Protein AF-E1AN91-F1 (afdb_monomer_lite)

Secondary structure (DSSP, 8-state):
----------SSPPTTT---------------TT-TTSEEEEEETTEEEEEE-TTHHHHHHHHHHHHHHHHHGGGT---GGGS------S-HHHHHHHHHHHT--TT--

Organism: Pyrus communis (NCBI:txid23211)

pLDDT: mean 97.02, std 1.3, range [90.5, 98.44]

InterPro domains:
  IPR011141 Polyketide synthase, type III [PTHR11877] (1-109)
  IPR012328 Chalcone/stilbene synthase, C-terminal [PF02797] (23-109)
  IPR016039 Thiolase-like [G3DSA:3.40.47.10] (1-109)
  IPR016039 Thiolase-like [SSF53901] (20-109)

Structure (mmCIF, N/CA/C/O backbone):
data_AF-E1AN91-F1
#
_entry.id   AF-E1AN91-F1
#
loop_
_atom_site.group_PDB
_atom_site.id
_atom_site.type_symbol
_atom_site.label_atom_id
_atom_site.label_alt_id
_atom_site.label_comp_id
_atom_site.label_asym_id
_atom_site.label_entity_id
_atom_site.label_seq_id
_atom_site.pdbx_PDB_ins_code
_atom_site.Cartn_x
_atom_site.Cartn_y
_atom_site.Cartn_z
_atom_site.occupancy
_atom_site.B_iso_or_equiv
_atom_site.auth_seq_id
_atom_site.auth_comp_id
_atom_site.auth_asym_id
_atom_site.auth_atom_id
_atom_site.pdbx_PDB_model_num
ATOM 1 N N . GLY A 1 1 ? 11.156 -12.464 -0.942 1.00 90.50 1 GLY A N 1
ATOM 2 C CA . GLY A 1 1 ? 11.465 -13.297 0.231 1.00 90.50 1 GLY A CA 1
ATOM 3 C C . GLY A 1 1 ? 10.265 -14.159 0.516 1.00 90.50 1 GLY A C 1
ATOM 4 O O . GLY A 1 1 ? 9.184 -13.824 0.041 1.00 90.50 1 GLY A O 1
ATOM 5 N N . ASP A 1 2 ? 10.458 -15.229 1.271 1.00 97.69 2 ASP A N 1
ATOM 6 C CA . ASP A 1 2 ? 9.415 -16.229 1.486 1.00 97.69 2 ASP A CA 1
ATOM 7 C C . ASP A 1 2 ? 8.722 -15.967 2.826 1.00 97.69 2 ASP A C 1
ATOM 9 O O . ASP A 1 2 ? 9.372 -15.610 3.811 1.00 97.69 2 ASP A O 1
ATOM 13 N N . GLY A 1 3 ? 7.400 -16.117 2.867 1.00 97.06 3 GLY A N 1
ATOM 14 C CA . GLY A 1 3 ? 6.604 -15.876 4.065 1.00 97.06 3 GLY A CA 1
ATOM 15 C C . GLY A 1 3 ? 5.147 -16.282 3.876 1.00 97.06 3 GLY A C 1
ATOM 16 O O . GLY A 1 3 ? 4.660 -16.379 2.752 1.00 97.06 3 GLY A O 1
ATOM 17 N N . ALA A 1 4 ? 4.455 -16.517 4.988 1.00 98.25 4 ALA A N 1
ATOM 18 C CA . ALA A 1 4 ? 3.032 -16.832 5.018 1.00 98.25 4 ALA A CA 1
ATOM 19 C C . ALA A 1 4 ? 2.351 -16.047 6.145 1.00 98.25 4 ALA A C 1
ATOM 21 O O . ALA A 1 4 ? 2.945 -15.828 7.200 1.00 98.25 4 ALA A O 1
ATOM 22 N N . ALA A 1 5 ? 1.102 -15.644 5.920 1.00 97.88 5 ALA A N 1
ATOM 23 C CA . ALA A 1 5 ? 0.258 -14.974 6.901 1.00 97.88 5 ALA A CA 1
ATOM 24 C C . ALA A 1 5 ? -1.137 -15.613 6.899 1.00 97.88 5 ALA A C 1
ATOM 26 O O . 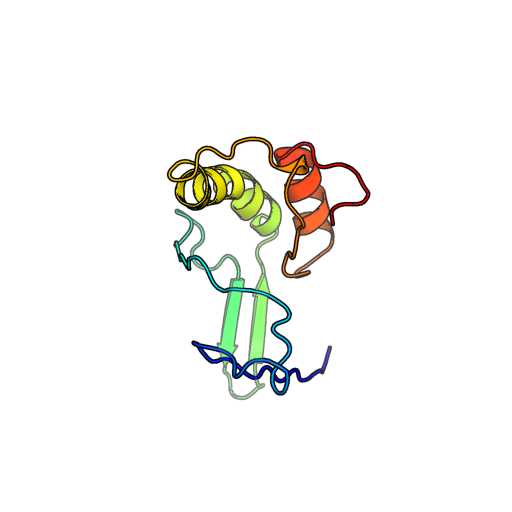ALA A 1 5 ? -1.598 -16.098 5.866 1.00 97.88 5 ALA A O 1
ATOM 27 N N . ALA A 1 6 ? -1.804 -15.605 8.052 1.00 98.44 6 ALA A N 1
ATOM 28 C CA . ALA A 1 6 ? -3.174 -16.079 8.214 1.00 98.44 6 ALA A CA 1
ATOM 29 C C . ALA A 1 6 ? -3.977 -15.051 9.016 1.00 98.44 6 ALA A C 1
ATOM 31 O O . ALA A 1 6 ? -3.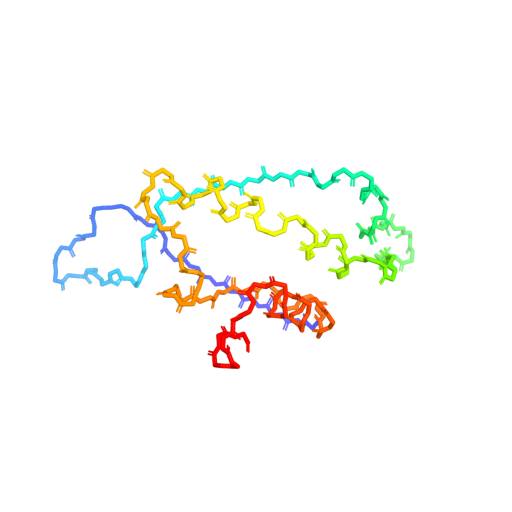454 -14.449 9.954 1.00 98.44 6 ALA A O 1
ATOM 32 N N . VAL A 1 7 ? -5.242 -14.857 8.644 1.00 98.19 7 VAL A N 1
ATOM 33 C CA . VAL A 1 7 ? -6.175 -13.939 9.309 1.00 98.19 7 VAL A CA 1
ATOM 34 C C . VAL A 1 7 ? -7.512 -14.655 9.483 1.00 98.19 7 VAL A C 1
ATOM 36 O O . VAL A 1 7 ? -7.941 -15.386 8.591 1.00 98.19 7 VAL A O 1
ATOM 39 N N . ILE A 1 8 ? -8.162 -14.444 10.627 1.00 98.19 8 ILE A N 1
ATOM 40 C CA . ILE A 1 8 ? -9.546 -14.859 10.873 1.00 98.19 8 ILE A CA 1
ATOM 41 C C . ILE A 1 8 ? -10.418 -13.621 10.688 1.00 98.19 8 ILE A C 1
ATOM 43 O O . ILE A 1 8 ? -10.180 -12.601 11.332 1.00 98.19 8 ILE A O 1
ATOM 47 N N . ILE A 1 9 ? -11.391 -13.706 9.784 1.00 98.19 9 ILE A N 1
ATOM 48 C CA . ILE A 1 9 ? -12.311 -12.613 9.466 1.00 98.19 9 ILE A CA 1
ATOM 49 C C . ILE A 1 9 ? -13.724 -13.098 9.772 1.00 98.19 9 ILE A C 1
ATOM 51 O O . ILE A 1 9 ? -14.123 -14.174 9.330 1.00 98.19 9 ILE A O 1
ATOM 55 N N . GLY A 1 10 ? -14.468 -12.289 10.515 1.00 97.75 10 GLY A N 1
ATOM 56 C CA . GLY A 1 10 ? -15.859 -12.527 10.868 1.00 97.75 10 GLY A CA 1
ATOM 57 C C . GLY A 1 10 ? -16.573 -11.204 11.124 1.00 97.75 10 GLY A C 1
ATOM 58 O O . GLY A 1 10 ? -15.937 -10.152 11.187 1.00 97.75 10 GLY A O 1
ATOM 59 N N . ALA A 1 11 ? -17.893 -11.272 11.251 1.00 98.06 11 ALA A N 1
ATOM 60 C CA . ALA A 1 11 ? -18.744 -10.174 11.693 1.00 98.06 11 ALA A CA 1
ATOM 61 C C . ALA A 1 11 ? -19.426 -10.574 13.008 1.00 98.06 11 ALA A C 1
ATOM 63 O O . ALA A 1 11 ? -19.465 -11.760 13.330 1.00 98.06 11 ALA A O 1
ATOM 64 N N . ASP A 1 12 ? -19.957 -9.590 13.736 1.00 97.81 12 ASP A N 1
ATOM 65 C CA . ASP A 1 12 ? -20.673 -9.782 15.005 1.00 97.81 12 ASP A CA 1
ATOM 66 C C . ASP A 1 12 ? -19.861 -10.567 16.054 1.00 97.81 12 ASP A C 1
ATOM 68 O O . ASP A 1 12 ? -20.278 -11.649 16.479 1.00 97.81 12 ASP A O 1
ATOM 72 N N . PRO A 1 13 ? -18.689 -10.040 16.475 1.00 97.38 13 PRO A N 1
ATOM 73 C CA . PRO A 1 13 ? -17.807 -10.755 17.382 1.00 97.38 13 PRO A CA 1
ATOM 74 C C . PRO A 1 13 ? -18.515 -11.048 18.705 1.00 97.38 13 PRO A C 1
ATOM 76 O O . PRO A 1 13 ? -19.145 -10.172 19.304 1.00 97.38 13 PRO A O 1
ATOM 79 N N . MET A 1 14 ? -18.384 -12.279 19.184 1.00 97.69 14 MET A N 1
ATOM 80 C CA . MET A 1 14 ? -19.009 -12.724 20.421 1.00 97.69 14 MET A CA 1
ATOM 81 C C . MET A 1 14 ? -18.384 -11.975 21.615 1.00 97.69 14 MET A C 1
ATOM 83 O O . MET A 1 14 ? -17.180 -12.132 21.861 1.00 97.69 14 MET A O 1
ATOM 87 N N . PRO A 1 15 ? -19.161 -11.171 22.372 1.00 95.25 15 PRO A N 1
ATOM 88 C CA . PRO A 1 15 ? -18.618 -10.376 23.469 1.00 95.25 15 PRO A CA 1
ATOM 89 C C . PRO A 1 15 ? -17.887 -11.249 24.490 1.00 95.25 15 PRO A C 1
ATOM 91 O O . PRO A 1 15 ? -18.318 -12.362 24.778 1.00 95.25 15 PRO A O 1
ATOM 94 N N . GLU A 1 16 ? -16.778 -10.739 25.028 1.00 95.00 16 GLU A N 1
ATOM 95 C CA . GLU A 1 16 ? -15.920 -11.410 26.024 1.00 95.00 16 GLU A CA 1
ATOM 96 C C . GLU A 1 16 ? -15.185 -12.681 25.542 1.00 95.00 16 GLU A C 1
ATOM 98 O O . GLU A 1 16 ? -14.253 -13.121 26.214 1.00 95.00 16 GLU A O 1
ATOM 103 N N . VAL A 1 17 ? -15.528 -13.234 24.372 1.00 97.75 17 VAL A N 1
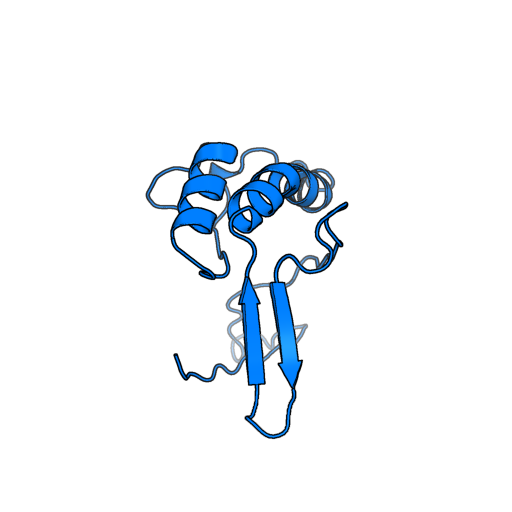ATOM 104 C CA . VAL A 1 17 ? -14.846 -14.391 23.762 1.00 97.75 17 VAL A CA 1
ATOM 105 C C . VAL A 1 17 ? -13.932 -13.949 22.624 1.00 97.75 17 VAL A C 1
ATOM 107 O O . VAL A 1 17 ? -12.749 -14.289 22.601 1.00 97.75 17 VAL A O 1
ATOM 110 N N . GLU A 1 18 ? -14.466 -13.180 21.679 1.00 98.19 18 GLU A N 1
ATOM 111 C CA . GLU A 1 18 ? -13.730 -12.693 20.518 1.00 98.19 18 GLU A CA 1
ATOM 112 C C . GLU A 1 18 ? -13.244 -11.263 20.755 1.00 98.19 18 GLU A C 1
ATOM 114 O O . GLU A 1 18 ? -13.968 -10.402 21.257 1.00 98.19 18 GLU A O 1
ATOM 119 N N . LYS A 1 19 ? -11.989 -10.998 20.382 1.00 97.94 19 LYS A N 1
ATOM 120 C CA . LYS A 1 19 ? -11.369 -9.676 20.495 1.00 97.94 19 LYS A CA 1
ATOM 121 C C . LYS A 1 19 ? -10.994 -9.166 19.099 1.00 97.94 19 LYS A C 1
ATOM 123 O O . LYS A 1 19 ? -9.921 -9.531 18.611 1.00 97.94 19 LYS A O 1
ATOM 128 N N . PRO A 1 20 ? -11.841 -8.351 18.445 1.00 97.50 20 PRO A N 1
ATOM 129 C CA . PRO A 1 20 ? -11.526 -7.805 17.129 1.00 97.50 20 PRO A CA 1
ATOM 130 C C . PRO A 1 20 ? -10.274 -6.916 17.191 1.00 97.50 20 PRO A C 1
ATOM 132 O O . PRO A 1 20 ? -10.057 -6.196 18.167 1.00 97.50 20 PRO A O 1
ATOM 135 N N . LEU A 1 21 ? -9.437 -6.992 16.151 1.00 98.19 21 LEU A N 1
ATOM 136 C CA . LEU A 1 21 ? -8.215 -6.182 16.025 1.00 98.19 21 LEU A CA 1
ATOM 137 C C . LEU A 1 21 ? -8.416 -4.974 15.105 1.00 98.19 21 LEU A C 1
ATOM 139 O O . LEU A 1 21 ? -7.938 -3.886 15.408 1.00 98.19 21 LEU A O 1
ATOM 143 N N . PHE A 1 22 ? -9.121 -5.180 13.994 1.00 98.06 22 PHE A N 1
ATOM 144 C CA . PHE A 1 22 ? -9.443 -4.174 12.986 1.00 98.06 22 PHE A CA 1
ATOM 145 C C . PHE A 1 22 ? -10.810 -4.488 12.379 1.00 98.06 22 PHE A C 1
ATOM 147 O O . PHE A 1 22 ? -11.253 -5.637 12.409 1.00 98.06 22 PHE A O 1
ATOM 154 N N . GLU A 1 23 ? -11.436 -3.481 11.776 1.00 98.12 23 GLU A N 1
ATOM 155 C CA . GLU A 1 23 ? -12.685 -3.618 11.027 1.00 98.12 23 GLU A CA 1
ATOM 156 C C . GLU A 1 23 ? -12.447 -3.297 9.547 1.00 98.12 23 GLU A C 1
ATOM 158 O O . GLU A 1 23 ? -11.764 -2.329 9.205 1.00 98.12 23 GLU A O 1
ATOM 163 N N . LEU A 1 24 ? -13.018 -4.108 8.653 1.00 97.81 24 LEU A N 1
ATOM 164 C CA . LEU A 1 24 ? -13.001 -3.849 7.214 1.00 97.81 24 LEU A CA 1
ATOM 165 C C . LEU A 1 24 ? -14.203 -2.974 6.847 1.00 97.81 24 LEU A C 1
ATOM 167 O O . LEU A 1 24 ? -15.308 -3.476 6.663 1.00 97.81 24 LEU A O 1
ATOM 171 N N . VAL A 1 25 ? -13.985 -1.662 6.750 1.00 96.81 25 VAL A N 1
ATOM 172 C CA . VAL A 1 25 ? -15.057 -0.685 6.483 1.00 96.81 25 VAL A CA 1
ATOM 173 C C . VAL A 1 25 ? -15.412 -0.612 4.994 1.00 96.81 25 VAL A C 1
ATOM 175 O O . VAL A 1 25 ? -16.583 -0.524 4.629 1.00 96.81 25 VAL A O 1
ATOM 178 N N . SER A 1 26 ? -14.409 -0.645 4.116 1.00 96.56 26 SER A N 1
ATOM 179 C CA . SER A 1 26 ? -14.590 -0.613 2.664 1.00 96.56 26 SER A CA 1
ATOM 180 C C . SER A 1 26 ? -13.396 -1.244 1.944 1.00 96.56 26 SER A C 1
ATOM 182 O O . SER A 1 26 ? -12.307 -1.375 2.505 1.00 96.56 26 SER A O 1
ATOM 184 N N . ALA A 1 27 ? -13.607 -1.650 0.691 1.00 97.06 27 ALA A N 1
ATOM 185 C CA . ALA A 1 27 ? -12.563 -2.146 -0.198 1.00 97.06 27 ALA A CA 1
ATOM 186 C C . ALA A 1 27 ? -12.785 -1.593 -1.610 1.00 97.06 27 ALA A C 1
ATOM 188 O O . ALA A 1 27 ? -13.920 -1.525 -2.084 1.00 97.06 27 ALA A O 1
ATOM 189 N N . ALA A 1 28 ? -11.700 -1.206 -2.279 1.00 96.62 28 ALA A N 1
ATOM 190 C CA . ALA A 1 28 ? -11.724 -0.673 -3.636 1.00 96.62 28 ALA A CA 1
ATOM 191 C C . ALA A 1 28 ? -10.520 -1.183 -4.436 1.00 96.62 28 ALA A C 1
ATOM 193 O O . ALA A 1 28 ? -9.473 -1.503 -3.874 1.00 96.62 28 ALA A O 1
ATOM 194 N N . GLN A 1 29 ? -10.672 -1.235 -5.758 1.00 97.62 29 GLN A N 1
ATOM 195 C CA . GLN A 1 29 ? -9.611 -1.586 -6.696 1.00 97.62 29 GLN A CA 1
ATOM 196 C C . GLN A 1 29 ? -9.724 -0.701 -7.936 1.00 97.62 29 GLN A C 1
ATOM 198 O O . GLN A 1 29 ? -10.825 -0.389 -8.386 1.00 97.62 29 GLN A O 1
ATOM 203 N N . THR A 1 30 ? -8.582 -0.328 -8.510 1.00 96.81 30 THR A N 1
ATOM 204 C CA . THR A 1 30 ? -8.509 0.415 -9.769 1.00 96.81 30 THR A CA 1
ATOM 205 C C . THR A 1 30 ? -7.300 -0.035 -10.585 1.00 96.81 30 THR A C 1
ATOM 207 O O . THR A 1 30 ? -6.349 -0.589 -10.033 1.00 96.81 30 THR A O 1
ATOM 210 N N . ILE A 1 31 ? -7.345 0.193 -11.896 1.00 97.38 31 ILE A N 1
ATOM 211 C CA . ILE A 1 31 ? -6.217 -0.016 -12.808 1.00 97.38 31 ILE A CA 1
ATOM 212 C C . ILE A 1 31 ? -5.688 1.367 -13.179 1.00 97.38 31 ILE A C 1
ATOM 214 O O . ILE A 1 31 ? -6.454 2.231 -13.611 1.00 97.38 31 ILE A O 1
ATOM 218 N N . ILE A 1 32 ? -4.388 1.587 -12.985 1.00 97.81 32 ILE A N 1
ATOM 219 C CA . ILE A 1 32 ? -3.747 2.852 -13.345 1.00 97.81 32 ILE A CA 1
ATOM 220 C C . ILE A 1 32 ? -3.689 2.945 -14.883 1.00 97.81 32 ILE A C 1
ATOM 222 O O . ILE A 1 32 ? -3.231 2.006 -15.529 1.00 97.81 32 ILE A O 1
ATOM 226 N N . PRO A 1 33 ? -4.147 4.047 -15.502 1.00 95.31 33 PRO A N 1
ATOM 227 C CA . PRO A 1 33 ? -3.983 4.240 -16.941 1.00 95.31 33 PRO A CA 1
ATOM 228 C C . PRO A 1 33 ? -2.507 4.191 -17.359 1.00 95.31 33 PRO A C 1
ATOM 230 O O . PRO A 1 33 ? -1.635 4.622 -16.605 1.00 95.31 33 PRO A O 1
ATOM 233 N N . ASP A 1 34 ? -2.230 3.676 -18.558 1.00 95.38 34 ASP A N 1
ATOM 234 C CA . ASP A 1 34 ? -0.879 3.583 -19.140 1.00 95.38 34 ASP A CA 1
ATOM 235 C C . ASP A 1 34 ? 0.133 2.756 -18.307 1.00 95.38 34 ASP A C 1
ATOM 237 O O . ASP A 1 34 ? 1.357 2.861 -18.477 1.00 95.38 34 ASP A O 1
ATOM 241 N N . SER A 1 35 ? -0.366 1.894 -17.411 1.00 97.38 35 SER A N 1
ATOM 242 C CA . SER A 1 35 ? 0.453 1.009 -16.573 1.00 97.38 35 SER A CA 1
ATOM 243 C C . SER A 1 35 ? 0.588 -0.414 -17.112 1.00 97.38 35 SER A C 1
ATOM 245 O O . SER A 1 35 ? 1.120 -1.274 -16.406 1.00 97.38 35 SER A O 1
ATOM 247 N N . ASP A 1 36 ? 0.107 -0.694 -18.324 1.00 95.94 36 ASP A N 1
ATOM 248 C CA . ASP A 1 36 ? 0.271 -2.008 -18.945 1.00 95.94 36 ASP A CA 1
ATOM 249 C C . ASP A 1 36 ? 1.758 -2.387 -18.998 1.00 95.94 36 ASP A C 1
ATOM 251 O O . ASP A 1 36 ? 2.637 -1.586 -19.348 1.00 95.94 36 ASP A O 1
ATOM 255 N N . GLY A 1 37 ? 2.048 -3.607 -18.555 1.00 95.62 37 GLY A N 1
ATOM 256 C CA . GLY A 1 37 ? 3.399 -4.139 -18.444 1.00 95.62 37 GLY A CA 1
ATOM 257 C C . GLY A 1 37 ? 4.319 -3.445 -17.438 1.00 95.62 37 GLY A C 1
ATOM 258 O O . GLY A 1 37 ? 5.531 -3.662 -17.457 1.00 95.62 37 GLY A O 1
ATOM 259 N N . ALA A 1 38 ? 3.792 -2.580 -16.561 1.00 97.31 38 ALA A N 1
ATOM 260 C CA . ALA A 1 38 ? 4.594 -1.939 -15.519 1.00 97.31 38 ALA A CA 1
ATOM 261 C C . ALA A 1 38 ? 5.125 -2.952 -14.495 1.00 97.31 38 ALA A C 1
ATOM 263 O O . ALA A 1 38 ? 6.268 -2.830 -14.051 1.00 97.31 38 ALA A O 1
ATOM 264 N N . ILE A 1 39 ? 4.323 -3.970 -14.175 1.00 96.88 39 ILE A N 1
ATOM 265 C CA . ILE A 1 39 ? 4.695 -5.109 -13.333 1.00 96.88 39 ILE A CA 1
ATOM 266 C C . ILE A 1 39 ? 4.167 -6.373 -14.014 1.00 96.88 39 ILE A C 1
ATOM 268 O O . ILE A 1 39 ? 2.971 -6.640 -13.954 1.00 96.88 39 ILE A O 1
ATOM 272 N N . ASP A 1 40 ? 5.056 -7.149 -14.628 1.00 96.00 40 ASP A N 1
ATOM 273 C CA . ASP A 1 40 ? 4.690 -8.340 -15.397 1.00 96.00 40 ASP A CA 1
ATOM 274 C C . ASP A 1 40 ? 5.392 -9.592 -14.887 1.00 96.00 40 ASP A C 1
ATOM 276 O O . ASP A 1 40 ? 6.583 -9.599 -14.558 1.00 96.00 40 ASP A O 1
ATOM 280 N N . LEU A 1 41 ? 4.644 -10.693 -14.884 1.00 95.69 41 LEU A N 1
ATOM 281 C CA . LEU A 1 41 ? 5.148 -12.020 -14.577 1.00 95.69 41 LEU A CA 1
ATOM 282 C C . LEU A 1 41 ? 4.803 -12.967 -15.721 1.00 95.69 41 LEU A C 1
ATOM 284 O O . LEU A 1 41 ? 3.636 -13.134 -16.068 1.00 95.69 41 LEU A O 1
ATOM 288 N N . HIS A 1 42 ? 5.810 -13.633 -16.285 1.00 96.31 42 HIS A N 1
ATOM 289 C CA . HIS A 1 42 ? 5.603 -14.661 -17.302 1.00 96.31 42 HIS A CA 1
ATOM 290 C C . HIS A 1 42 ? 6.059 -16.018 -16.779 1.00 96.31 42 HIS A C 1
ATOM 292 O O . HIS A 1 42 ? 7.247 -16.220 -16.510 1.00 96.31 42 HIS A O 1
ATOM 298 N N . LEU A 1 43 ? 5.119 -16.959 -16.691 1.00 97.06 43 LEU A N 1
ATOM 299 C CA . LEU A 1 43 ? 5.414 -18.364 -16.433 1.00 97.06 43 LEU A CA 1
ATOM 300 C C . LEU A 1 43 ? 5.916 -19.027 -17.721 1.00 97.06 43 LEU A C 1
ATOM 302 O O . LEU A 1 43 ? 5.245 -19.001 -18.754 1.00 97.06 43 LEU A O 1
ATOM 306 N N . ARG A 1 44 ? 7.116 -19.597 -17.660 1.00 96.06 44 ARG A N 1
ATOM 307 C CA . ARG A 1 44 ? 7.812 -20.274 -18.760 1.00 96.06 44 ARG A CA 1
ATOM 308 C C . ARG A 1 44 ? 8.394 -21.595 -18.252 1.00 96.06 44 ARG A C 1
ATOM 310 O O . ARG A 1 44 ? 8.365 -21.876 -17.058 1.00 96.06 44 ARG A O 1
ATOM 317 N N . GLU A 1 45 ? 8.978 -22.387 -19.147 1.00 97.69 45 GLU A N 1
ATOM 318 C CA . GLU A 1 45 ? 9.681 -23.629 -18.775 1.00 97.69 45 GLU A CA 1
ATOM 319 C C . GLU A 1 45 ? 10.852 -23.380 -17.810 1.00 97.69 45 GLU A C 1
ATOM 321 O O . GLU A 1 45 ? 11.174 -24.227 -16.984 1.00 97.69 45 GLU A O 1
ATOM 326 N N . VAL A 1 46 ? 11.437 -22.179 -17.855 1.00 96.75 46 VAL A N 1
ATOM 327 C CA . VAL A 1 46 ? 12.479 -21.716 -16.920 1.00 96.75 46 VAL A CA 1
ATOM 328 C C . VAL A 1 46 ? 11.923 -21.231 -15.572 1.00 96.75 46 VAL A C 1
ATOM 330 O O . VAL A 1 46 ? 12.655 -20.658 -14.769 1.00 96.75 46 VAL A O 1
ATOM 333 N N . GLY A 1 47 ? 10.628 -21.427 -15.321 1.00 96.94 47 GLY A N 1
ATOM 334 C CA . GLY A 1 47 ? 9.925 -20.933 -14.144 1.00 96.94 47 GLY A CA 1
ATOM 335 C C . GLY A 1 47 ? 9.305 -19.552 -14.354 1.00 96.94 47 GLY A C 1
ATOM 336 O O . GLY A 1 47 ? 8.899 -19.180 -15.458 1.00 96.94 47 GLY A O 1
ATOM 337 N N . LEU A 1 48 ? 9.181 -18.799 -13.262 1.00 97.12 48 LEU A N 1
ATOM 338 C CA . LEU A 1 48 ? 8.541 -17.487 -13.244 1.00 97.12 48 LEU A CA 1
ATOM 339 C C . LEU A 1 48 ? 9.566 -16.393 -13.558 1.00 97.12 48 LEU A C 1
ATOM 341 O O . LEU A 1 48 ? 10.509 -16.176 -12.802 1.00 97.12 48 LEU A O 1
ATOM 345 N N . THR A 1 49 ? 9.375 -15.692 -14.671 1.00 96.38 49 THR A N 1
ATOM 346 C CA . THR A 1 49 ? 10.198 -14.534 -15.052 1.00 96.38 49 THR A CA 1
ATOM 347 C C . THR A 1 49 ? 9.473 -13.241 -14.697 1.00 96.38 49 THR A C 1
ATOM 349 O O . THR A 1 49 ? 8.269 -13.136 -14.918 1.00 96.38 49 THR A O 1
ATOM 352 N N . PHE A 1 50 ? 10.193 -12.268 -14.141 1.00 94.25 50 PHE A N 1
ATOM 353 C CA . PHE A 1 50 ? 9.637 -11.022 -13.610 1.00 94.25 50 PHE A CA 1
ATOM 354 C C . PHE A 1 50 ? 10.204 -9.816 -14.358 1.00 94.25 50 PHE A C 1
ATOM 356 O O . PHE A 1 50 ? 11.419 -9.707 -14.530 1.00 94.25 50 PHE A O 1
ATOM 363 N N . HIS A 1 51 ? 9.325 -8.909 -14.772 1.00 94.94 51 HIS A N 1
ATOM 364 C CA . HIS A 1 51 ? 9.671 -7.652 -15.422 1.00 94.94 51 HIS A CA 1
ATOM 365 C C . HIS A 1 51 ? 9.049 -6.500 -14.636 1.00 94.94 51 HIS A C 1
ATOM 367 O O . HIS A 1 51 ? 7.860 -6.509 -14.329 1.00 94.94 51 HIS A O 1
ATOM 373 N N . LEU A 1 52 ? 9.870 -5.502 -14.320 1.00 95.75 52 LEU A N 1
ATOM 374 C CA . LEU A 1 52 ? 9.457 -4.325 -13.569 1.00 95.75 52 LEU A CA 1
ATOM 375 C C . LEU A 1 52 ? 9.940 -3.074 -14.293 1.00 95.75 52 LEU A C 1
ATOM 377 O O . LEU A 1 52 ? 11.147 -2.889 -14.484 1.00 95.75 52 LEU A O 1
ATOM 381 N N . ARG A 1 53 ? 9.008 -2.204 -14.688 1.00 96.50 53 ARG A N 1
ATOM 382 C CA . ARG A 1 53 ? 9.356 -0.897 -15.248 1.00 96.50 53 ARG A CA 1
ATOM 383 C C . ARG A 1 53 ? 9.872 0.030 -14.148 1.00 96.50 53 ARG A C 1
ATOM 385 O O . ARG A 1 53 ? 9.418 0.006 -13.006 1.00 96.50 53 ARG A O 1
ATOM 392 N N . LYS A 1 54 ? 10.836 0.882 -14.505 1.00 96.00 54 LYS A N 1
ATOM 393 C CA . LYS A 1 54 ? 11.484 1.813 -13.562 1.00 96.00 54 LYS A CA 1
ATOM 394 C C . LYS A 1 54 ? 10.555 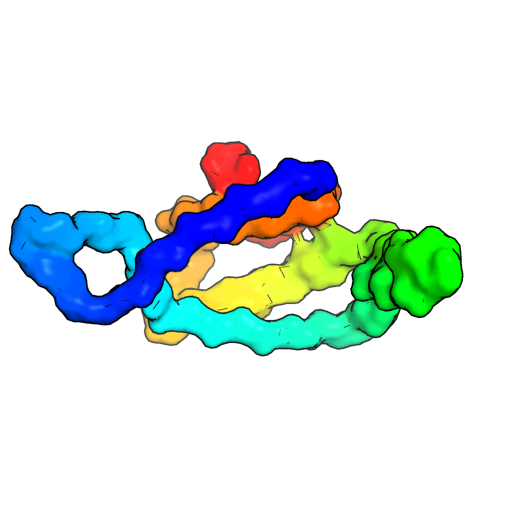2.922 -13.061 1.00 96.00 54 LYS A C 1
ATOM 396 O O . LYS A 1 54 ? 10.848 3.527 -12.037 1.00 96.00 54 LYS A O 1
ATOM 401 N N . ASP A 1 55 ? 9.471 3.192 -13.778 1.00 97.00 55 ASP A N 1
ATOM 402 C CA . ASP A 1 55 ? 8.518 4.267 -13.502 1.00 97.00 55 ASP A CA 1
ATOM 403 C C . ASP A 1 55 ? 7.328 3.833 -12.631 1.00 97.00 55 ASP A C 1
ATOM 405 O O . ASP A 1 55 ? 6.464 4.650 -12.329 1.00 97.00 55 ASP A O 1
ATOM 409 N N . VAL A 1 56 ? 7.298 2.585 -12.150 1.00 97.88 56 VAL A N 1
ATOM 410 C CA . VAL A 1 56 ? 6.271 2.101 -11.209 1.00 97.88 56 VAL A CA 1
ATOM 411 C C . VAL A 1 56 ? 6.098 3.002 -9.975 1.00 97.88 56 VAL A C 1
ATOM 413 O O . VAL A 1 56 ? 4.951 3.320 -9.657 1.00 97.88 56 VAL A O 1
ATOM 416 N N . PRO A 1 57 ? 7.164 3.472 -9.290 1.00 98.12 57 PRO A N 1
ATOM 417 C CA . PRO A 1 57 ? 7.003 4.403 -8.172 1.00 98.12 57 PRO A CA 1
ATOM 418 C C . PRO A 1 57 ? 6.247 5.683 -8.553 1.00 98.12 57 PRO A C 1
ATOM 420 O O . PRO A 1 57 ? 5.369 6.125 -7.814 1.00 98.12 57 PRO A O 1
ATOM 423 N N . GLU A 1 58 ? 6.536 6.231 -9.736 1.00 97.62 58 GLU A N 1
ATOM 424 C CA . GLU A 1 58 ? 5.908 7.452 -10.245 1.00 97.62 58 GLU A CA 1
ATOM 425 C C . GLU A 1 58 ? 4.448 7.216 -10.648 1.00 97.62 58 GLU A C 1
ATOM 427 O O . GLU A 1 58 ? 3.580 8.046 -10.375 1.00 97.62 58 GLU A O 1
ATOM 432 N N . LEU A 1 59 ? 4.148 6.067 -11.262 1.00 97.81 59 LEU A N 1
ATOM 433 C CA . LEU A 1 59 ? 2.776 5.667 -11.572 1.00 97.81 59 LEU A CA 1
ATOM 434 C C . LEU A 1 59 ? 1.929 5.578 -10.297 1.00 97.81 59 LEU A C 1
ATOM 436 O O . LEU A 1 59 ? 0.824 6.117 -10.260 1.00 97.81 59 LEU A O 1
ATOM 440 N N . ILE A 1 60 ? 2.451 4.953 -9.239 1.00 98.12 60 ILE A N 1
ATOM 441 C CA . ILE A 1 60 ? 1.743 4.824 -7.959 1.00 98.12 60 ILE A CA 1
ATOM 442 C C . ILE A 1 60 ? 1.540 6.199 -7.315 1.00 98.12 60 ILE A C 1
ATOM 444 O O . ILE A 1 60 ? 0.412 6.552 -6.963 1.00 98.12 60 ILE A O 1
ATOM 448 N N . SER A 1 61 ? 2.596 7.008 -7.200 1.00 97.38 61 SER A N 1
ATOM 449 C CA . SER A 1 61 ? 2.521 8.315 -6.537 1.00 97.38 61 SER A CA 1
ATOM 450 C C . SER A 1 61 ? 1.603 9.302 -7.269 1.00 97.38 61 SER A C 1
ATOM 452 O O . SER A 1 61 ? 0.866 10.055 -6.636 1.00 97.38 61 SER A O 1
ATOM 454 N N . LYS A 1 62 ? 1.525 9.265 -8.603 1.00 97.44 62 LYS A N 1
ATOM 455 C CA . LYS A 1 62 ? 0.568 10.100 -9.352 1.00 97.44 62 LYS A CA 1
ATOM 456 C C . LYS A 1 62 ? -0.897 9.751 -9.083 1.00 97.44 62 LYS A C 1
ATOM 458 O O . LYS A 1 62 ? -1.750 10.623 -9.226 1.00 97.44 62 LYS A O 1
ATOM 463 N N . ASN A 1 63 ? -1.193 8.509 -8.699 1.00 98.06 63 ASN A N 1
ATOM 464 C CA . ASN A 1 63 ? -2.565 8.005 -8.605 1.00 98.06 63 ASN A CA 1
ATOM 465 C C . ASN A 1 63 ? -3.058 7.788 -7.165 1.00 98.06 63 ASN A C 1
ATOM 467 O O . ASN A 1 63 ? -4.268 7.765 -6.949 1.00 98.06 63 ASN A O 1
ATOM 471 N N . ILE A 1 64 ? -2.164 7.677 -6.175 1.00 97.81 64 ILE A N 1
ATOM 472 C CA . ILE A 1 64 ? -2.530 7.347 -4.786 1.00 97.81 64 ILE A CA 1
ATOM 473 C C . ILE A 1 64 ? -3.536 8.332 -4.173 1.00 97.81 64 ILE A C 1
ATOM 475 O O . ILE A 1 64 ? -4.499 7.923 -3.531 1.00 97.81 64 ILE A O 1
ATOM 479 N N . GLU A 1 65 ? -3.368 9.628 -4.427 1.00 97.69 65 GLU A N 1
ATOM 480 C CA . GLU A 1 65 ? -4.230 10.677 -3.878 1.00 97.69 65 GLU A CA 1
ATOM 481 C C . GLU A 1 65 ? -5.672 10.573 -4.395 1.00 97.69 65 GLU A C 1
ATOM 483 O O . GLU A 1 65 ? -6.625 10.828 -3.658 1.00 97.69 65 GLU A O 1
ATOM 488 N N . LYS A 1 66 ? -5.859 10.138 -5.648 1.00 97.38 66 LYS A N 1
ATOM 489 C CA . LYS A 1 66 ? -7.193 9.872 -6.196 1.00 97.38 66 LYS A CA 1
ATOM 490 C C . LYS A 1 66 ? -7.865 8.725 -5.438 1.00 97.38 66 LYS A C 1
ATOM 492 O O . LYS A 1 66 ? -9.002 8.887 -5.007 1.00 97.38 66 LYS A O 1
ATOM 497 N N . SER A 1 67 ? -7.151 7.620 -5.220 1.00 97.62 67 SER A N 1
ATOM 498 C CA . SER A 1 67 ? -7.670 6.461 -4.482 1.00 97.62 67 SER A CA 1
ATOM 499 C C . SER A 1 67 ? -8.046 6.809 -3.038 1.00 97.62 67 SER A C 1
ATOM 501 O O . SER A 1 67 ? -9.096 6.388 -2.559 1.00 97.62 67 SER A O 1
ATOM 503 N N . LEU A 1 68 ? -7.230 7.620 -2.351 1.00 97.94 68 LEU A N 1
ATOM 504 C CA . LEU A 1 68 ? -7.545 8.096 -0.998 1.00 97.94 68 LEU A CA 1
ATOM 505 C C . LEU A 1 68 ? -8.799 8.964 -0.988 1.00 97.94 68 LEU A C 1
ATOM 507 O O . LEU A 1 68 ? -9.688 8.755 -0.169 1.00 97.94 68 LEU A O 1
ATOM 511 N N . ASN A 1 69 ? -8.910 9.902 -1.928 1.00 97.75 69 ASN A N 1
ATOM 512 C CA . ASN A 1 69 ? -10.097 10.738 -2.041 1.00 97.75 69 ASN A CA 1
ATOM 513 C C . ASN A 1 69 ? -11.359 9.907 -2.314 1.00 97.75 69 ASN A C 1
ATOM 515 O O . ASN A 1 69 ? -12.392 10.169 -1.709 1.00 97.75 69 ASN A O 1
ATOM 519 N N . GLU A 1 70 ? -11.298 8.900 -3.185 1.00 96.81 70 GLU A N 1
ATOM 520 C CA . GLU A 1 70 ? -12.441 8.019 -3.458 1.00 96.81 70 GLU A CA 1
ATOM 521 C C . GLU A 1 70 ? -12.882 7.231 -2.212 1.00 96.81 70 GLU A C 1
ATOM 523 O O . GLU A 1 70 ? -14.082 7.103 -1.970 1.00 96.81 70 GLU A O 1
ATOM 528 N N . ALA A 1 71 ? -11.936 6.767 -1.389 1.00 97.12 71 ALA A N 1
ATOM 529 C CA . ALA A 1 71 ? -12.230 5.998 -0.180 1.00 97.12 71 ALA A CA 1
ATOM 530 C C . ALA A 1 71 ? -12.696 6.861 1.009 1.00 97.12 71 ALA A C 1
ATOM 532 O O . ALA A 1 71 ? -13.628 6.487 1.720 1.00 97.12 71 ALA A O 1
ATOM 533 N N . PHE A 1 72 ? -12.056 8.011 1.237 1.00 97.94 72 PHE A N 1
ATOM 534 C CA . PHE A 1 72 ? -12.170 8.768 2.490 1.00 97.94 72 PHE A CA 1
ATOM 535 C C . PHE A 1 72 ? -13.046 10.020 2.398 1.00 97.94 72 PHE A C 1
ATOM 537 O O . PHE A 1 72 ? -13.623 10.444 3.403 1.00 97.94 72 PHE A O 1
ATOM 544 N N . LYS A 1 73 ? -13.240 10.587 1.200 1.00 95.62 73 LYS A N 1
ATOM 545 C CA . LYS A 1 73 ? -14.129 11.744 1.011 1.00 95.62 73 LYS A CA 1
ATOM 546 C C . LYS A 1 73 ? -15.580 11.477 1.441 1.00 95.62 73 LYS A C 1
ATOM 548 O O . LYS A 1 73 ? -16.154 12.381 2.049 1.00 95.62 73 LYS A O 1
ATOM 553 N N . PRO A 1 74 ? -16.187 10.291 1.205 1.00 96.38 74 PRO A N 1
ATOM 554 C CA . PRO A 1 74 ? -17.549 10.002 1.671 1.00 96.38 74 PRO A CA 1
ATOM 555 C C . PRO A 1 74 ? -17.718 10.064 3.196 1.00 96.38 74 PRO A C 1
ATOM 557 O O . PRO A 1 74 ? -18.822 10.313 3.671 1.00 96.38 74 PRO A O 1
ATOM 560 N N . ILE A 1 75 ? -16.631 9.870 3.949 1.00 96.25 75 ILE A N 1
ATOM 561 C CA . ILE A 1 75 ? -16.605 9.933 5.418 1.00 96.25 75 ILE A CA 1
ATOM 562 C C . ILE A 1 75 ? -15.921 11.202 5.951 1.00 96.25 75 ILE A C 1
ATOM 564 O O . ILE A 1 75 ? -15.675 11.317 7.147 1.00 96.25 75 ILE A O 1
ATOM 568 N N . GLY A 1 76 ? -15.636 12.173 5.075 1.00 97.19 76 GLY A N 1
ATOM 569 C CA . GLY A 1 76 ? -15.143 13.498 5.455 1.00 97.19 76 GLY A CA 1
ATOM 570 C C . GLY A 1 76 ? -13.683 13.556 5.914 1.00 97.19 76 GLY A C 1
ATOM 571 O O . GLY A 1 76 ? -13.300 14.540 6.541 1.00 97.19 76 GLY A O 1
ATOM 572 N N . ILE A 1 77 ? -12.866 12.542 5.612 1.00 97.62 77 ILE A N 1
ATOM 573 C CA . ILE A 1 77 ? -11.436 12.536 5.949 1.00 97.62 77 ILE A CA 1
ATOM 574 C C . ILE A 1 77 ? -10.624 13.036 4.750 1.00 97.62 77 ILE A C 1
ATOM 576 O O . ILE A 1 77 ? -10.768 12.537 3.634 1.00 97.62 77 ILE A O 1
ATOM 580 N N . SER A 1 78 ? -9.753 14.013 4.999 1.00 96.75 78 SER A N 1
ATOM 581 C CA . SER A 1 78 ? -8.824 14.574 4.006 1.00 96.75 78 SER A CA 1
ATOM 582 C C . SER A 1 78 ? -7.408 14.805 4.543 1.00 96.75 78 SER A C 1
ATOM 584 O O . SER A 1 78 ? -6.531 15.205 3.783 1.00 96.75 78 SER A O 1
ATOM 586 N N . ASP A 1 79 ? -7.188 14.607 5.846 1.00 97.44 79 ASP A N 1
ATOM 587 C CA . ASP A 1 79 ? -5.860 14.637 6.456 1.00 97.44 79 ASP A CA 1
ATOM 588 C C . ASP A 1 79 ? -5.264 13.227 6.413 1.00 97.44 79 ASP A C 1
ATOM 590 O O . ASP A 1 79 ? -5.636 12.339 7.179 1.00 97.44 79 ASP A O 1
ATOM 594 N N . TRP A 1 80 ? -4.346 13.006 5.478 1.00 97.94 80 TRP A N 1
ATOM 595 C CA . TRP A 1 80 ? -3.695 11.710 5.301 1.00 97.94 80 TRP A CA 1
ATOM 596 C C . TRP A 1 80 ? -2.806 11.340 6.491 1.00 97.94 80 TRP A C 1
ATOM 598 O O . TRP A 1 80 ? -2.631 10.155 6.778 1.00 97.94 80 TRP A O 1
ATOM 608 N N . ASP A 1 81 ? -2.301 12.331 7.229 1.00 97.25 81 ASP A N 1
ATOM 609 C CA . ASP A 1 81 ? -1.467 12.116 8.406 1.00 97.25 81 ASP A CA 1
ATOM 610 C C . ASP A 1 81 ? -2.299 11.793 9.660 1.00 97.25 81 ASP A C 1
ATOM 612 O O . ASP A 1 81 ? -1.760 11.300 10.649 1.00 97.25 81 ASP A O 1
ATOM 616 N N . SER A 1 82 ? -3.625 11.963 9.640 1.00 97.25 82 SER A N 1
ATOM 617 C CA . SER A 1 82 ? -4.480 11.502 10.744 1.00 97.25 82 SER A CA 1
ATOM 618 C C . SER A 1 82 ? -4.714 9.986 10.724 1.00 97.25 82 SER A C 1
ATOM 620 O O . SER A 1 82 ? -5.181 9.420 11.711 1.00 97.25 82 SER A O 1
ATOM 622 N N . LEU A 1 83 ? -4.409 9.315 9.608 1.00 97.75 83 LEU A N 1
ATOM 623 C CA . LEU A 1 83 ? -4.605 7.877 9.424 1.00 97.75 83 LEU A CA 1
ATOM 624 C C . LEU A 1 83 ? -3.397 7.069 9.922 1.00 97.75 83 LEU A C 1
ATOM 626 O O . LEU A 1 83 ? -2.255 7.542 9.914 1.00 97.75 83 LEU A O 1
ATOM 630 N N . PHE A 1 84 ? -3.637 5.824 10.338 1.00 97.94 84 PHE A N 1
ATOM 631 C CA . PHE A 1 84 ? -2.575 4.817 10.386 1.00 97.94 84 PHE A CA 1
ATOM 632 C C . PHE A 1 84 ? -2.388 4.228 8.983 1.00 97.94 84 PHE A C 1
ATOM 634 O O . PHE A 1 84 ? -3.347 4.137 8.216 1.00 97.94 84 PHE A O 1
ATOM 641 N N . TRP A 1 85 ? -1.161 3.840 8.647 1.00 98.00 85 TRP A N 1
ATOM 642 C CA . TRP A 1 85 ? -0.799 3.434 7.294 1.00 98.00 85 TRP A CA 1
ATOM 643 C C . TRP A 1 85 ? -0.291 1.999 7.257 1.00 98.00 85 TRP A C 1
ATOM 645 O O . TRP A 1 85 ? 0.495 1.570 8.096 1.00 98.00 85 TRP A O 1
ATOM 655 N N . ILE A 1 86 ? -0.759 1.258 6.257 1.00 97.69 86 ILE A N 1
ATOM 656 C CA . ILE A 1 86 ? -0.233 -0.053 5.888 1.00 97.69 86 ILE A CA 1
ATOM 657 C C . ILE A 1 86 ? -0.079 -0.029 4.369 1.00 97.69 86 ILE A C 1
ATOM 659 O O . ILE A 1 86 ? -1.059 -0.139 3.635 1.00 97.69 86 ILE A O 1
ATOM 663 N N . ALA A 1 87 ? 1.151 0.151 3.895 1.00 96.88 87 ALA A N 1
ATOM 664 C CA . ALA A 1 87 ? 1.483 0.102 2.476 1.00 96.88 87 ALA A CA 1
ATOM 665 C C . ALA A 1 87 ? 2.221 -1.202 2.157 1.00 96.88 87 ALA A C 1
ATOM 667 O O . ALA A 1 87 ? 3.063 -1.655 2.932 1.00 96.88 87 ALA A O 1
ATOM 668 N N . HIS A 1 88 ? 1.934 -1.811 1.004 1.00 97.56 88 HIS A N 1
ATOM 669 C CA . HIS A 1 88 ? 2.712 -2.960 0.545 1.00 97.56 88 HIS A CA 1
ATOM 670 C C . HIS A 1 88 ? 4.153 -2.517 0.219 1.00 97.56 88 HIS A C 1
ATOM 672 O O . HIS A 1 88 ? 4.332 -1.672 -0.665 1.00 97.56 88 HIS A O 1
ATOM 678 N N . PRO A 1 89 ? 5.192 -3.086 0.863 1.00 95.06 89 PRO A N 1
ATOM 679 C CA . PRO A 1 89 ? 6.572 -2.642 0.687 1.00 95.06 89 PRO A CA 1
ATOM 680 C C . PRO A 1 89 ? 7.207 -3.257 -0.574 1.00 95.06 89 PRO A C 1
ATOM 682 O O . PRO A 1 89 ? 8.196 -3.984 -0.499 1.00 95.06 89 PRO A O 1
ATOM 685 N N . GLY A 1 90 ? 6.642 -2.970 -1.752 1.00 92.31 90 GLY A N 1
ATOM 686 C CA . GLY A 1 90 ? 7.128 -3.496 -3.038 1.00 92.31 90 GLY A CA 1
ATOM 687 C C . GLY A 1 90 ? 8.533 -3.005 -3.419 1.00 92.31 90 GLY A C 1
ATOM 688 O O . GLY A 1 90 ? 9.243 -3.655 -4.182 1.00 92.31 90 GLY A O 1
ATOM 689 N N . GLY A 1 91 ? 8.959 -1.869 -2.863 1.00 94.44 91 GLY A N 1
ATOM 690 C CA . GLY A 1 91 ? 10.311 -1.337 -2.991 1.00 94.44 91 GLY A CA 1
ATOM 691 C C . GLY A 1 91 ? 10.438 0.033 -2.332 1.00 94.44 91 GLY A C 1
ATOM 692 O O . GLY A 1 91 ? 9.477 0.800 -2.303 1.00 94.44 91 GLY A O 1
ATOM 693 N N . ARG A 1 92 ? 11.637 0.364 -1.836 1.00 96.50 92 ARG A N 1
ATOM 694 C CA . ARG A 1 92 ? 11.902 1.619 -1.108 1.00 96.50 92 ARG A CA 1
ATOM 695 C C . ARG A 1 92 ? 11.430 2.867 -1.862 1.00 96.50 92 ARG A C 1
ATOM 697 O O . ARG A 1 92 ? 10.749 3.701 -1.287 1.00 96.50 92 ARG A O 1
ATOM 704 N N . ALA A 1 93 ? 11.726 2.953 -3.160 1.00 97.69 93 ALA A N 1
ATOM 705 C CA . ALA A 1 93 ? 11.354 4.109 -3.976 1.00 97.69 93 ALA A CA 1
ATOM 706 C C . ALA A 1 93 ? 9.834 4.349 -4.046 1.00 97.69 93 ALA A C 1
ATOM 708 O O . ALA A 1 93 ? 9.415 5.484 -4.241 1.00 97.69 93 ALA A O 1
ATOM 709 N N . ILE A 1 94 ? 9.013 3.302 -3.899 1.00 97.50 94 ILE A N 1
ATOM 710 C CA . ILE A 1 94 ? 7.551 3.437 -3.865 1.00 97.50 94 ILE A CA 1
ATOM 711 C C . ILE A 1 94 ? 7.133 4.118 -2.559 1.00 97.50 94 ILE A C 1
ATOM 713 O O . ILE A 1 94 ? 6.378 5.084 -2.604 1.00 97.50 94 ILE A O 1
ATOM 717 N N . LEU A 1 95 ? 7.649 3.647 -1.419 1.00 98.00 95 LEU A N 1
ATOM 718 C CA . LEU A 1 95 ? 7.331 4.205 -0.102 1.00 98.00 95 LEU A CA 1
ATOM 719 C C . LEU A 1 95 ? 7.797 5.662 0.009 1.00 98.00 95 LEU A C 1
ATOM 721 O O .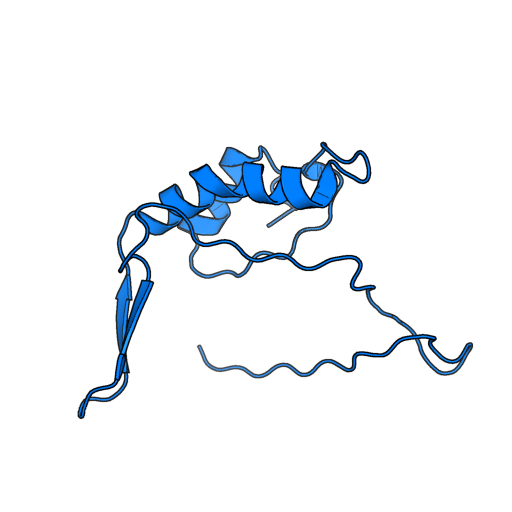 LEU A 1 95 ? 6.982 6.525 0.320 1.00 98.00 95 LEU A O 1
ATOM 725 N N . ASP A 1 96 ? 9.048 5.942 -0.375 1.00 98.06 96 ASP A N 1
ATOM 726 C CA . ASP A 1 96 ? 9.620 7.296 -0.365 1.00 98.06 96 ASP A CA 1
ATOM 727 C C . ASP A 1 96 ? 8.769 8.271 -1.210 1.00 98.06 96 ASP A C 1
ATOM 729 O O . ASP A 1 96 ? 8.531 9.414 -0.820 1.00 98.06 96 ASP A O 1
ATOM 733 N N . GLN A 1 97 ? 8.272 7.831 -2.376 1.00 98.19 97 GLN A N 1
ATOM 734 C CA . GLN A 1 97 ? 7.428 8.677 -3.223 1.00 98.19 97 GLN A CA 1
ATOM 735 C C . GLN A 1 97 ? 5.998 8.838 -2.702 1.00 98.19 97 GLN A C 1
ATOM 737 O O . GLN A 1 97 ? 5.420 9.904 -2.906 1.00 98.19 97 GLN A O 1
ATOM 742 N N . ILE A 1 98 ? 5.413 7.826 -2.052 1.00 97.88 98 ILE A N 1
ATOM 743 C CA . ILE A 1 98 ? 4.100 7.960 -1.402 1.00 97.88 98 ILE A CA 1
ATOM 744 C C . ILE A 1 98 ? 4.198 8.953 -0.241 1.00 97.88 98 ILE A C 1
ATOM 746 O O . ILE A 1 98 ? 3.388 9.879 -0.184 1.00 97.88 98 ILE A O 1
ATOM 750 N N . GLU A 1 99 ? 5.203 8.804 0.628 1.00 97.94 99 GLU A N 1
ATOM 751 C CA . GLU A 1 99 ? 5.460 9.715 1.750 1.00 97.94 99 GLU A CA 1
ATOM 752 C C . GLU A 1 99 ? 5.595 11.157 1.255 1.00 97.94 99 GLU A C 1
ATOM 754 O O . GLU A 1 99 ? 4.860 12.040 1.699 1.00 97.94 99 GLU A O 1
ATOM 759 N N . ALA A 1 100 ? 6.457 11.384 0.258 1.00 98.00 100 ALA A N 1
ATOM 760 C CA . ALA A 1 100 ? 6.681 12.708 -0.311 1.00 98.00 100 ALA A CA 1
ATOM 761 C C . ALA A 1 100 ? 5.431 13.286 -0.995 1.00 98.00 100 ALA A C 1
ATOM 763 O O . ALA A 1 100 ? 5.131 14.469 -0.841 1.00 98.00 100 ALA A O 1
ATOM 764 N N . LYS A 1 101 ? 4.687 12.469 -1.753 1.00 98.06 101 LYS A N 1
ATOM 765 C CA . LYS A 1 101 ? 3.487 12.902 -2.486 1.00 98.06 101 LYS A CA 1
ATOM 766 C C . LYS A 1 101 ? 2.361 13.335 -1.552 1.00 98.06 101 LYS A C 1
ATOM 768 O O . LYS A 1 101 ? 1.628 14.263 -1.887 1.00 98.06 101 LYS A O 1
ATOM 773 N N . LEU A 1 102 ? 2.203 12.638 -0.432 1.00 97.81 102 LEU A N 1
ATOM 774 C CA . LEU A 1 102 ? 1.129 12.860 0.534 1.00 97.81 102 LEU A CA 1
ATOM 775 C C . LEU A 1 102 ? 1.569 13.715 1.729 1.00 97.81 102 LEU A C 1
ATOM 777 O O . LEU A 1 102 ? 0.738 14.013 2.582 1.00 97.81 102 LEU A O 1
ATOM 781 N N . ALA A 1 103 ? 2.845 14.115 1.769 1.00 97.44 103 ALA A N 1
ATOM 782 C CA . ALA A 1 103 ? 3.470 14.851 2.865 1.00 97.44 103 ALA A CA 1
ATOM 783 C C . ALA A 1 103 ? 3.253 14.181 4.236 1.00 97.44 103 ALA A C 1
ATOM 785 O O . ALA A 1 103 ? 2.954 14.851 5.226 1.00 97.44 103 ALA A O 1
ATOM 786 N N . LEU A 1 104 ? 3.385 12.852 4.277 1.00 98.19 104 LEU A N 1
ATOM 787 C CA . LEU A 1 104 ? 3.256 12.081 5.513 1.00 98.19 104 LEU A CA 1
ATOM 788 C C . LEU A 1 104 ? 4.451 12.340 6.431 1.00 98.19 104 LEU A C 1
ATOM 790 O O . LEU A 1 104 ? 5.562 12.612 5.968 1.00 98.19 104 LEU A O 1
ATOM 794 N N . LYS A 1 105 ? 4.234 12.232 7.742 1.00 97.94 105 LYS A N 1
ATOM 795 C CA . LYS A 1 105 ? 5.347 12.257 8.691 1.00 97.94 105 LYS A CA 1
ATOM 796 C C . LYS A 1 105 ? 6.196 10.976 8.595 1.00 97.94 105 LYS A C 1
ATOM 798 O O . LYS A 1 105 ? 5.643 9.919 8.288 1.00 97.94 105 LYS A O 1
ATOM 803 N N . PRO A 1 106 ? 7.499 11.037 8.938 1.00 94.75 106 PRO A N 1
ATOM 804 C CA . PRO A 1 106 ? 8.4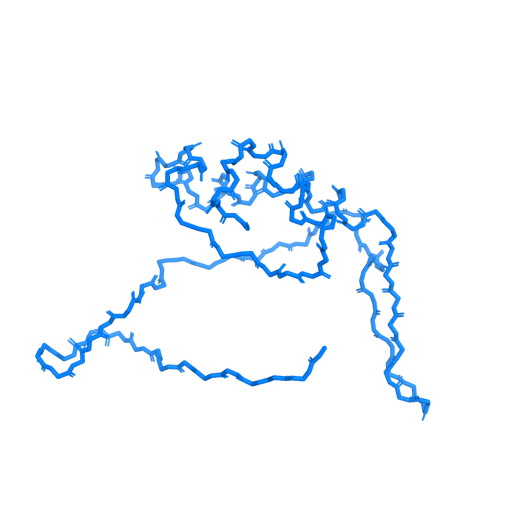14 9.894 8.826 1.00 94.75 106 PRO A CA 1
ATOM 805 C C . PRO A 1 106 ? 7.997 8.647 9.618 1.00 94.75 106 PRO A C 1
ATOM 807 O O . PRO A 1 106 ? 8.448 7.548 9.330 1.00 94.75 106 PRO A O 1
ATOM 810 N N . GLU A 1 107 ? 7.164 8.793 10.648 1.00 95.44 107 GLU A N 1
ATOM 811 C CA . GLU A 1 107 ? 6.642 7.676 11.441 1.00 95.44 107 GLU A CA 1
ATOM 812 C C . GLU A 1 107 ? 5.465 6.921 10.793 1.00 95.44 107 GLU A C 1
ATOM 814 O O . GLU A 1 107 ? 4.924 6.002 11.411 1.00 95.44 107 GLU A O 1
ATOM 819 N N . LYS A 1 108 ? 5.019 7.316 9.593 1.00 96.94 108 LYS A N 1
ATOM 820 C CA . LYS A 1 108 ? 3.852 6.713 8.934 1.00 96.94 108 LYS A CA 1
ATOM 821 C C . LYS A 1 108 ? 4.165 5.460 8.121 1.00 96.94 108 LYS A C 1
ATOM 823 O O . LYS A 1 108 ? 3.303 4.582 8.092 1.00 96.94 108 LYS A O 1
ATOM 828 N N . LEU A 1 109 ? 5.319 5.386 7.452 1.00 93.00 109 LEU A N 1
ATOM 829 C CA . LEU A 1 109 ? 5.650 4.340 6.471 1.00 93.00 109 LEU A CA 1
ATOM 830 C C . LEU A 1 109 ? 6.969 3.617 6.762 1.00 93.00 109 LEU A C 1
ATOM 832 O O . LEU A 1 109 ? 7.877 4.220 7.368 1.00 93.00 109 LEU A O 1
#

Radius of gyration: 17.67 Å; chains: 1; bounding box: 33×38×45 Å

Foldseek 3Di:
DDDDDDDDDDPDADPPPDDDDDDCPDDDDDDQPPCVQQWDWDQDPVGIDIDHDPCVLVSCLVCVQVVCCVPCVVVPDDQPQVDADDDDCPDPSNVVSNCVSNVHDPVRD

Sequence (109 aa):
GDGAAAVIIGADPMPEVEKPLFELVSAAQTIIPDSDGAIDLHLREVGLTFHLRKDVPELISKNIEKSLNEAFKPIGISDWDSLFWIAHPGGRAILDQIEAKLALKPEKL